Protein AF-A0AAV4EMF7-F1 (afdb_monomer)

Foldseek 3Di:
DLVVADAQGKDKDKDFPCCCPPPPCNPVHVVVVVVVCVVVVQKDWPDWDWAACPDDGTIMIITMIGGD

Secondary structure (DSSP, 8-state):
-TTTSPTT-EEEEEEETTHHHH-TTTTTTHHHHHHHHHHTTSEEEEEEEEEEEEETTEEEEEEEEEE-

pLDDT: mean 96.41, std 2.33, range [82.06, 98.31]

Structure (mmCIF, N/CA/C/O backbone):
data_AF-A0AAV4EMF7-F1
#
_entry.id   AF-A0AAV4EMF7-F1
#
loop_
_atom_site.group_PDB
_atom_site.id
_atom_site.type_symbol
_atom_site.label_atom_id
_atom_site.label_alt_id
_atom_site.label_comp_id
_atom_site.label_asym_id
_atom_site.label_entity_id
_atom_site.label_seq_id
_atom_site.pdbx_PDB_ins_code
_atom_site.Cartn_x
_atom_site.Cartn_y
_atom_site.Cartn_z
_atom_site.occupancy
_atom_site.B_iso_or_equiv
_atom_site.auth_seq_id
_atom_site.auth_comp_id
_atom_site.auth_asym_id
_atom_site.auth_atom_id
_atom_site.pdbx_PDB_model_num
ATOM 1 N N . MET A 1 1 ? 0.020 -8.765 8.575 1.00 82.06 1 MET A N 1
ATOM 2 C CA . MET A 1 1 ? 0.408 -7.472 9.184 1.00 82.06 1 MET A CA 1
ATOM 3 C C . MET A 1 1 ? -0.675 -6.918 10.103 1.00 82.06 1 MET A C 1
ATOM 5 O O . MET A 1 1 ? -0.373 -6.684 11.262 1.00 82.06 1 MET A O 1
ATOM 9 N N . ILE A 1 2 ? -1.935 -6.815 9.662 1.00 89.19 2 ILE A N 1
ATOM 10 C CA . ILE A 1 2 ? -3.026 -6.251 10.485 1.00 89.19 2 ILE A CA 1
ATOM 11 C C . ILE A 1 2 ? -3.255 -6.933 11.847 1.00 89.19 2 ILE A C 1
ATOM 13 O O . ILE A 1 2 ? -3.581 -6.272 12.816 1.00 89.19 2 ILE A O 1
ATOM 17 N N . ARG A 1 3 ? -3.021 -8.248 11.955 1.00 92.69 3 ARG A N 1
ATOM 18 C CA . ARG A 1 3 ? -3.140 -8.994 13.227 1.00 92.69 3 ARG A CA 1
ATOM 19 C C . ARG A 1 3 ? -1.983 -8.758 14.211 1.00 92.69 3 ARG A C 1
ATOM 21 O O . ARG A 1 3 ? -2.031 -9.269 15.320 1.00 92.69 3 ARG A O 1
ATOM 28 N N . ILE A 1 4 ? -0.919 -8.087 13.771 1.00 95.75 4 ILE A N 1
ATOM 29 C CA . ILE A 1 4 ? 0.328 -7.904 14.531 1.00 95.75 4 ILE A CA 1
ATOM 30 C C . ILE A 1 4 ? 0.458 -6.449 14.992 1.00 95.75 4 ILE A C 1
ATOM 32 O O . ILE A 1 4 ? 0.894 -6.185 16.109 1.00 95.75 4 ILE A O 1
ATOM 36 N N . VAL A 1 5 ? 0.082 -5.500 14.133 1.00 97.00 5 VAL A N 1
ATOM 37 C CA . VAL A 1 5 ? 0.140 -4.068 14.437 1.00 97.00 5 VAL A CA 1
ATOM 38 C C . VAL A 1 5 ? -1.043 -3.687 15.330 1.00 97.00 5 VAL A C 1
ATOM 40 O O . VAL A 1 5 ? -2.180 -4.058 15.055 1.00 97.00 5 VAL A O 1
ATOM 43 N N . LYS A 1 6 ? -0.766 -2.962 16.419 1.00 97.19 6 LYS A N 1
ATOM 44 C CA . LYS A 1 6 ? -1.794 -2.490 17.358 1.00 97.19 6 LYS A CA 1
ATOM 45 C C . LYS A 1 6 ? -2.688 -1.416 16.709 1.00 97.19 6 LYS A C 1
ATOM 47 O O . LYS A 1 6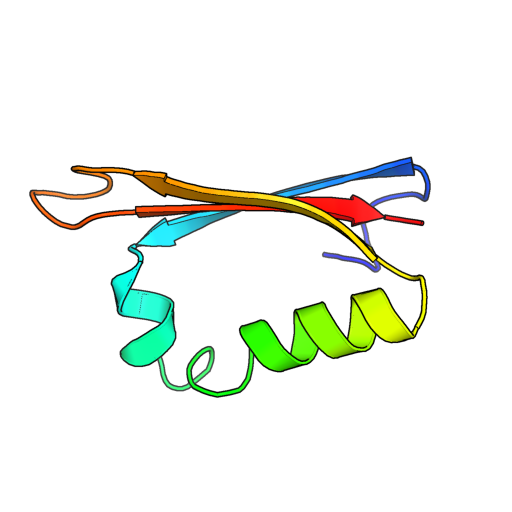 ? -2.194 -0.698 15.838 1.00 97.19 6 LYS A O 1
ATOM 52 N N . PRO A 1 7 ? -3.942 -1.242 17.170 1.00 97.06 7 PRO A N 1
ATOM 53 C CA . PRO A 1 7 ? -4.786 -0.117 16.762 1.00 97.06 7 PRO A CA 1
ATOM 54 C C . PRO A 1 7 ? -4.066 1.228 16.922 1.00 97.06 7 PRO A C 1
ATOM 56 O O . PRO A 1 7 ? -3.346 1.447 17.898 1.00 97.06 7 PRO A O 1
ATOM 59 N N . GLY A 1 8 ? -4.218 2.107 15.934 1.00 97.31 8 GLY A N 1
ATOM 60 C CA . GLY A 1 8 ? -3.493 3.372 15.804 1.00 97.31 8 GLY A CA 1
ATOM 61 C C . GLY A 1 8 ? -2.070 3.256 15.242 1.00 97.31 8 GLY A C 1
ATOM 62 O O . GLY A 1 8 ? -1.474 4.280 14.909 1.00 97.31 8 GLY A O 1
ATOM 63 N N . GLY A 1 9 ? -1.520 2.044 15.124 1.00 97.94 9 GLY A N 1
ATOM 64 C CA . GLY A 1 9 ? -0.215 1.788 14.517 1.00 97.94 9 GLY A CA 1
ATOM 65 C C . GLY A 1 9 ? -0.244 1.843 12.988 1.00 97.94 9 GLY A C 1
ATOM 66 O O . GLY A 1 9 ? -1.305 1.810 12.369 1.00 97.94 9 GLY A O 1
ATOM 67 N N . TYR A 1 10 ? 0.940 1.892 12.376 1.00 97.94 10 TYR A N 1
ATOM 68 C CA . TYR A 1 10 ? 1.094 2.021 10.926 1.00 97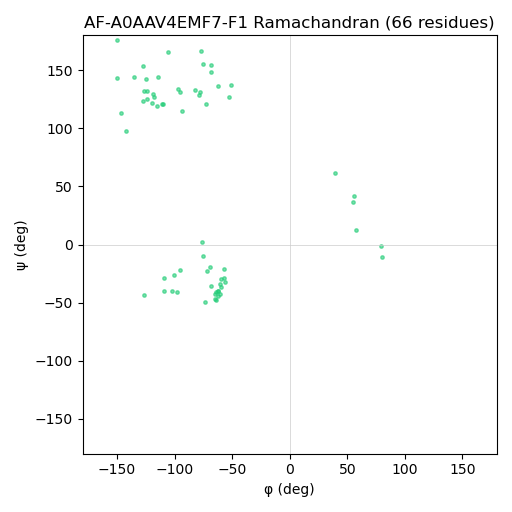.94 10 TYR A CA 1
ATOM 69 C C . TYR A 1 10 ? 1.731 0.775 10.309 1.00 97.94 10 TYR A C 1
ATOM 71 O O . TYR A 1 10 ? 2.618 0.148 10.890 1.00 97.94 10 TYR A O 1
ATOM 79 N N . ILE A 1 11 ? 1.274 0.438 9.108 1.00 97.44 11 ILE A N 1
ATOM 80 C CA . ILE A 1 11 ? 1.849 -0.564 8.217 1.00 97.44 11 ILE A CA 1
ATOM 81 C C . ILE A 1 11 ? 2.432 0.193 7.028 1.00 97.44 11 ILE A C 1
ATOM 83 O O . ILE A 1 11 ? 1.697 0.878 6.322 1.00 97.44 11 ILE A O 1
ATOM 8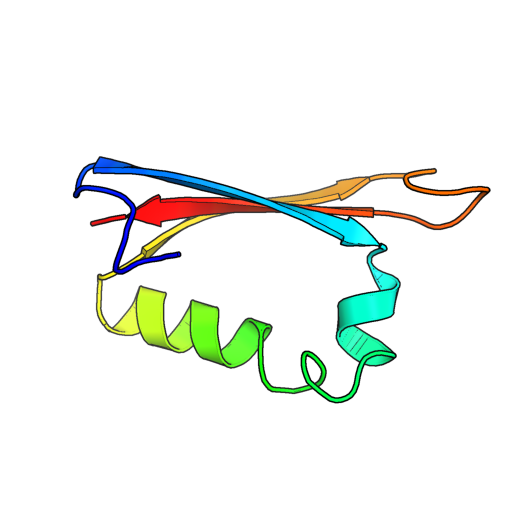7 N N . LEU A 1 12 ? 3.735 0.045 6.799 1.00 96.81 12 LEU A N 1
ATOM 88 C CA . LEU A 1 12 ? 4.428 0.592 5.636 1.00 96.81 12 LEU A CA 1
ATOM 89 C C . LEU A 1 12 ? 4.953 -0.571 4.800 1.00 96.81 12 LEU A C 1
ATOM 91 O O . LEU A 1 12 ? 5.739 -1.385 5.286 1.00 96.81 12 LEU A O 1
ATOM 95 N N . ASN A 1 13 ? 4.498 -0.660 3.555 1.00 94.94 13 ASN A N 1
ATOM 96 C CA . ASN A 1 13 ? 4.977 -1.638 2.592 1.00 94.94 13 ASN A CA 1
ATOM 97 C C . ASN A 1 13 ? 5.603 -0.911 1.400 1.00 94.94 13 ASN A C 1
ATOM 99 O O . ASN A 1 13 ? 4.992 -0.003 0.837 1.00 94.94 13 ASN A O 1
ATOM 103 N N . CYS A 1 14 ? 6.817 -1.321 1.042 1.00 95.88 14 CYS A N 1
ATOM 104 C CA . CYS A 1 14 ? 7.487 -0.874 -0.166 1.00 95.88 14 CYS A CA 1
ATOM 105 C C . CYS A 1 14 ? 7.922 -2.091 -0.969 1.00 95.88 14 CYS A C 1
ATOM 107 O O . CYS A 1 14 ? 8.547 -3.002 -0.423 1.00 95.88 14 CYS A O 1
ATOM 109 N N . MET A 1 15 ? 7.626 -2.081 -2.259 1.00 96.75 15 MET A N 1
ATOM 110 C CA . MET A 1 15 ? 8.068 -3.105 -3.198 1.00 96.75 15 MET A CA 1
ATOM 111 C C . MET A 1 15 ? 8.224 -2.496 -4.589 1.00 96.75 15 MET A C 1
ATOM 113 O O . MET A 1 15 ? 7.910 -1.322 -4.788 1.00 96.75 15 MET A O 1
ATOM 117 N N . ARG A 1 16 ? 8.703 -3.285 -5.553 1.00 97.56 16 ARG A N 1
ATOM 118 C CA . ARG A 1 16 ? 8.643 -2.898 -6.966 1.00 97.56 16 ARG A CA 1
ATOM 119 C C . ARG A 1 16 ? 7.186 -2.763 -7.380 1.00 97.56 16 ARG A C 1
ATOM 121 O O . ARG A 1 16 ? 6.377 -3.617 -7.025 1.00 97.56 16 ARG A O 1
ATOM 128 N N . GLU A 1 17 ? 6.868 -1.711 -8.115 1.00 97.38 17 GLU A N 1
ATOM 129 C CA . GLU A 1 17 ? 5.503 -1.441 -8.565 1.00 97.38 17 GLU A CA 1
ATOM 130 C C . GLU A 1 17 ? 4.981 -2.592 -9.441 1.00 97.38 17 GLU A C 1
ATOM 132 O O . GLU A 1 17 ? 3.910 -3.133 -9.163 1.00 97.38 17 GLU A O 1
ATOM 137 N N . GLU A 1 18 ? 5.828 -3.103 -10.344 1.00 97.19 18 GLU A N 1
ATOM 138 C CA . GLU A 1 18 ? 5.510 -4.207 -11.260 1.00 97.19 18 GLU A CA 1
ATOM 139 C C . GLU A 1 18 ? 5.061 -5.498 -10.554 1.00 97.19 18 GLU A C 1
ATOM 141 O O . GLU A 1 18 ? 4.420 -6.358 -11.162 1.00 97.19 18 GLU A O 1
ATOM 146 N N . PHE A 1 19 ? 5.394 -5.683 -9.271 1.00 97.06 19 PHE A N 1
ATOM 147 C CA . PHE A 1 19 ? 4.985 -6.868 -8.515 1.00 97.06 19 PHE A CA 1
ATOM 148 C C . PHE A 1 19 ? 3.487 -6.899 -8.234 1.00 97.06 19 PHE A C 1
ATOM 150 O O . PHE A 1 19 ? 2.960 -7.984 -7.999 1.00 97.06 19 PHE A O 1
ATOM 157 N N . LEU A 1 20 ? 2.787 -5.762 -8.309 1.00 96.06 20 LEU A N 1
ATOM 158 C CA . LEU A 1 20 ? 1.325 -5.764 -8.275 1.00 96.06 20 LEU A CA 1
ATOM 159 C C . LEU A 1 20 ? 0.728 -6.575 -9.429 1.00 96.06 20 LEU A C 1
ATOM 161 O O . LEU A 1 20 ? -0.316 -7.185 -9.242 1.00 96.06 20 LEU A O 1
ATOM 165 N N . GLU A 1 21 ? 1.416 -6.641 -10.570 1.00 96.19 21 GLU A N 1
ATOM 166 C CA . GLU A 1 21 ? 0.916 -7.286 -11.787 1.00 96.19 21 GLU A CA 1
ATOM 167 C C . GLU A 1 21 ? 1.635 -8.594 -12.135 1.00 96.19 21 GLU A C 1
ATOM 169 O O . GLU A 1 21 ? 1.058 -9.483 -12.764 1.00 96.19 21 GLU A O 1
ATOM 174 N N . SER A 1 22 ? 2.907 -8.722 -11.755 1.00 96.62 22 SER A N 1
ATOM 175 C CA . SER A 1 22 ? 3.767 -9.844 -12.159 1.00 96.62 22 SER A CA 1
ATOM 176 C C . SER A 1 22 ? 3.818 -10.990 -11.150 1.00 96.62 22 SER A C 1
ATOM 178 O O . SER A 1 22 ? 4.124 -12.117 -11.540 1.00 96.62 22 SER A O 1
ATOM 180 N N . VAL A 1 23 ? 3.504 -10.741 -9.873 1.00 97.19 23 VAL A N 1
ATOM 181 C CA . VAL A 1 23 ? 3.501 -11.775 -8.827 1.00 97.19 23 VAL A CA 1
ATOM 182 C C . VAL A 1 23 ? 2.084 -12.346 -8.690 1.00 97.19 23 VAL A C 1
ATOM 184 O O . VAL A 1 23 ? 1.182 -11.613 -8.269 1.00 97.19 23 VAL A O 1
ATOM 187 N N . PRO A 1 24 ? 1.850 -13.638 -9.001 1.00 96.75 24 PRO A N 1
ATOM 188 C CA . PRO A 1 24 ? 0.510 -14.238 -8.986 1.00 96.75 24 PRO A CA 1
ATOM 189 C C . PRO A 1 24 ? -0.222 -14.135 -7.641 1.00 96.75 24 PRO A C 1
ATOM 191 O O . PRO A 1 24 ? -1.449 -14.105 -7.583 1.00 96.75 24 PRO A O 1
ATOM 194 N N . GLU A 1 25 ? 0.514 -14.089 -6.533 1.00 95.25 25 GLU A N 1
ATOM 195 C CA . GLU A 1 25 ? -0.044 -13.943 -5.193 1.00 95.25 25 GLU A CA 1
ATOM 196 C C . GLU A 1 25 ? -0.586 -12.536 -4.917 1.00 95.25 25 GLU A C 1
ATOM 198 O O . GLU A 1 25 ? -1.423 -12.379 -4.024 1.00 95.25 25 GLU A O 1
ATOM 203 N N . TYR A 1 26 ? -0.115 -11.527 -5.654 1.00 95.56 26 TYR A N 1
ATOM 204 C CA . TYR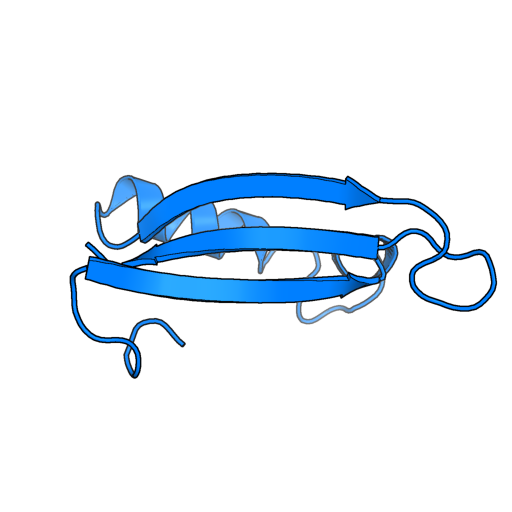 A 1 26 ? -0.499 -10.125 -5.476 1.00 95.56 26 TYR A CA 1
ATOM 205 C C . TYR A 1 26 ? -1.493 -9.665 -6.528 1.00 95.56 26 TYR A C 1
ATOM 207 O O . TYR A 1 26 ? -2.455 -8.972 -6.176 1.00 95.56 26 TYR A O 1
ATOM 215 N N . LYS A 1 27 ? -1.292 -10.096 -7.775 1.00 96.62 27 LYS A N 1
ATOM 216 C CA . LYS A 1 27 ? -2.152 -9.753 -8.899 1.00 96.62 27 LYS A CA 1
ATOM 217 C C . LYS A 1 27 ? -3.608 -10.066 -8.591 1.00 96.62 27 LYS A C 1
ATOM 219 O O . LYS A 1 27 ? -3.926 -11.167 -8.150 1.00 96.62 27 LYS A O 1
ATOM 224 N N . ASP A 1 28 ? -4.471 -9.069 -8.770 1.00 95.62 28 ASP A N 1
ATOM 225 C CA . ASP A 1 28 ? -5.918 -9.141 -8.529 1.00 95.62 28 ASP A CA 1
ATOM 226 C C . ASP A 1 28 ? -6.322 -9.554 -7.094 1.00 95.62 28 ASP A C 1
ATOM 228 O O . ASP A 1 28 ? -7.484 -9.861 -6.824 1.00 95.62 28 ASP A O 1
ATOM 232 N N . ARG A 1 29 ? -5.377 -9.569 -6.141 1.00 96.00 29 ARG A N 1
ATOM 233 C CA . ARG A 1 29 ? -5.595 -10.065 -4.769 1.00 96.00 29 ARG A CA 1
ATOM 234 C C . ARG A 1 29 ? -5.195 -9.063 -3.700 1.00 96.00 29 ARG A C 1
ATOM 236 O O . ARG A 1 29 ? -5.930 -8.887 -2.731 1.00 96.00 29 ARG A O 1
ATOM 243 N N . LEU A 1 30 ? -4.047 -8.406 -3.855 1.00 94.81 30 LEU A N 1
ATOM 244 C CA . LEU A 1 30 ? -3.482 -7.542 -2.821 1.00 94.81 30 LEU A CA 1
ATOM 245 C C . LEU A 1 30 ? -4.245 -6.218 -2.690 1.00 94.81 30 LEU A C 1
ATOM 247 O O . LEU A 1 30 ? -4.644 -5.855 -1.585 1.00 94.81 30 LEU A O 1
ATOM 251 N N . VAL A 1 31 ? -4.489 -5.524 -3.807 1.00 94.75 31 VAL A N 1
ATOM 252 C CA . VAL A 1 31 ? -5.241 -4.256 -3.803 1.00 94.75 31 VAL A CA 1
ATOM 253 C C . VAL A 1 31 ? -6.687 -4.469 -3.336 1.00 94.75 31 VAL A C 1
ATOM 255 O O . VAL A 1 31 ? -7.086 -3.789 -2.387 1.00 94.75 31 VAL A O 1
ATOM 258 N N . PRO A 1 32 ? -7.439 -5.468 -3.854 1.00 96.69 32 PRO A N 1
ATOM 259 C CA . PRO A 1 32 ? -8.793 -5.736 -3.367 1.00 96.69 32 PRO A CA 1
ATOM 260 C C . PRO A 1 32 ? -8.850 -6.100 -1.879 1.00 96.69 32 PRO A C 1
ATOM 262 O O . PRO A 1 32 ? -9.801 -5.735 -1.188 1.00 96.69 32 PRO A O 1
ATOM 265 N N . LEU A 1 33 ? -7.829 -6.789 -1.352 1.00 95.69 33 LEU A N 1
ATOM 266 C CA . LEU A 1 33 ? -7.730 -7.070 0.081 1.00 95.69 33 LEU A CA 1
ATOM 267 C C . LEU A 1 33 ? -7.623 -5.778 0.902 1.00 95.69 33 LEU A C 1
ATOM 269 O O . LEU A 1 33 ? -8.278 -5.662 1.936 1.00 95.69 33 LEU A O 1
ATOM 273 N N . PHE A 1 34 ? -6.808 -4.810 0.476 1.00 95.50 34 PHE A N 1
ATOM 274 C CA . PHE A 1 34 ? -6.706 -3.530 1.179 1.00 95.50 34 PHE A CA 1
ATOM 275 C C . PHE A 1 34 ? -8.016 -2.742 1.119 1.00 95.50 34 PHE A C 1
ATOM 277 O O . PHE A 1 34 ? -8.467 -2.253 2.152 1.00 95.50 34 PHE A O 1
ATOM 284 N N . GLU A 1 35 ? -8.677 -2.701 -0.038 1.00 96.50 35 GLU A N 1
ATOM 285 C CA . GLU A 1 35 ? -9.977 -2.037 -0.200 1.00 96.50 35 GLU A CA 1
ATOM 286 C C . GLU A 1 35 ? -11.076 -2.668 0.666 1.00 96.50 35 GLU A C 1
ATOM 288 O O . GLU A 1 35 ? -11.881 -1.962 1.277 1.00 96.50 35 GLU A O 1
ATOM 293 N N . ASP A 1 36 ? -11.106 -3.999 0.771 1.00 98.00 36 ASP A N 1
ATOM 294 C CA . ASP A 1 36 ? -12.026 -4.704 1.664 1.00 98.00 36 ASP A CA 1
ATOM 295 C C . ASP A 1 36 ? -11.753 -4.379 3.142 1.00 98.00 36 ASP A C 1
ATOM 297 O O . ASP A 1 36 ? -12.685 -4.129 3.910 1.00 98.00 36 ASP A O 1
ATOM 301 N N . LEU A 1 37 ? -10.483 -4.308 3.546 1.00 97.12 37 LEU A N 1
ATOM 302 C CA . LEU A 1 37 ? -10.100 -3.944 4.912 1.00 97.12 37 LEU A CA 1
ATOM 303 C C . LEU A 1 37 ? -10.413 -2.478 5.246 1.00 97.12 37 LEU A C 1
ATOM 305 O O . LEU A 1 37 ? -10.812 -2.191 6.379 1.00 97.1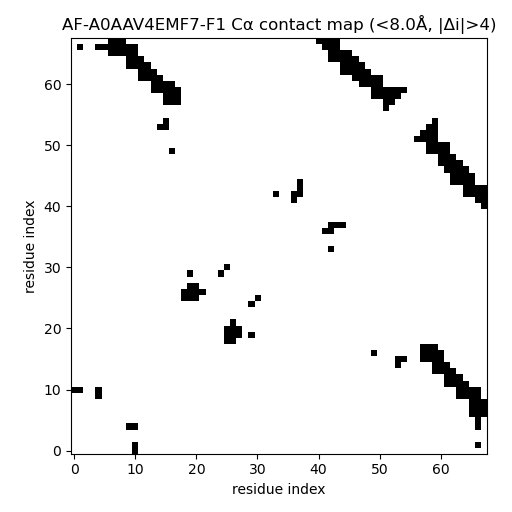2 37 LEU A O 1
ATOM 309 N N . GLU A 1 38 ? -10.276 -1.567 4.283 1.00 96.62 38 GLU A N 1
ATOM 310 C CA . GLU A 1 38 ? -10.712 -0.173 4.409 1.00 96.62 38 GLU A CA 1
ATOM 311 C C . GLU A 1 38 ? -12.237 -0.083 4.558 1.00 96.62 38 GLU A C 1
ATOM 313 O O . GLU A 1 38 ? -12.735 0.547 5.493 1.00 96.62 38 GLU A O 1
ATOM 318 N N . ARG A 1 39 ? -12.997 -0.800 3.717 1.00 97.81 39 ARG A N 1
ATOM 319 C CA . ARG A 1 39 ? -14.466 -0.870 3.807 1.00 97.81 39 ARG A CA 1
ATOM 320 C C . ARG A 1 39 ? -14.942 -1.422 5.152 1.00 97.81 39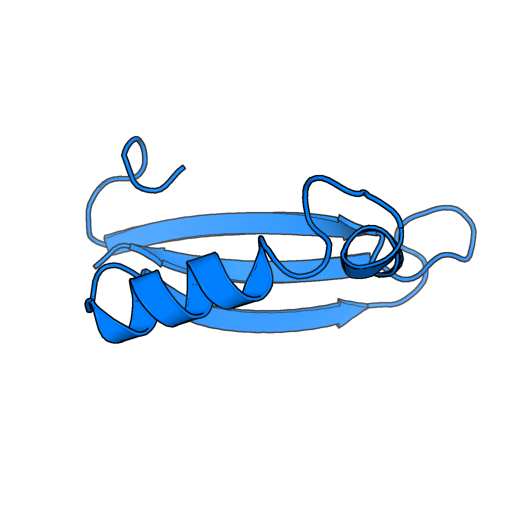 ARG A C 1
ATOM 322 O O . ARG A 1 39 ? -15.939 -0.952 5.695 1.00 97.81 39 ARG A O 1
ATOM 329 N N . GLN A 1 40 ? -14.225 -2.394 5.712 1.00 97.69 40 GLN A N 1
ATOM 330 C CA . GLN A 1 40 ? -14.492 -2.943 7.045 1.00 97.69 40 GLN A CA 1
ATOM 331 C C . GLN A 1 40 ? -14.027 -2.032 8.192 1.00 97.69 40 GLN A C 1
ATOM 333 O O . GLN A 1 40 ? -14.160 -2.419 9.353 1.00 97.69 40 GLN A O 1
ATOM 338 N N . ARG A 1 41 ? -13.476 -0.847 7.895 1.00 97.38 41 ARG A N 1
ATOM 339 C CA . ARG A 1 41 ? -12.898 0.090 8.870 1.00 97.38 41 ARG A CA 1
ATOM 340 C C . ARG A 1 41 ? -11.824 -0.547 9.753 1.00 97.38 41 ARG A C 1
ATOM 342 O O . ARG A 1 41 ? -11.738 -0.242 10.936 1.00 97.38 41 ARG A O 1
ATOM 349 N N . LYS A 1 42 ? -11.018 -1.441 9.178 1.00 97.56 42 LYS A N 1
ATOM 350 C CA . LYS A 1 42 ? -9.865 -2.059 9.850 1.00 97.56 42 LYS A CA 1
ATOM 351 C C . LYS A 1 42 ? -8.545 -1.403 9.452 1.00 97.56 42 LYS A C 1
ATOM 353 O O . LYS A 1 42 ? -7.581 -1.452 10.212 1.00 97.56 42 LYS A O 1
ATOM 358 N N . LEU A 1 43 ? -8.501 -0.811 8.261 1.00 97.38 43 LEU A N 1
ATOM 359 C CA . LEU A 1 43 ? -7.392 0.000 7.775 1.00 97.38 43 LEU A CA 1
ATOM 360 C C . LEU A 1 43 ? -7.902 1.357 7.292 1.00 97.38 43 LEU A C 1
ATOM 362 O O . LEU A 1 43 ? -9.040 1.488 6.853 1.00 97.38 43 LEU A O 1
ATOM 366 N N . GLU A 1 44 ? -7.024 2.345 7.342 1.00 97.81 44 GLU A N 1
ATOM 367 C CA . GLU A 1 44 ? -7.173 3.645 6.699 1.00 97.81 44 GLU A CA 1
ATOM 368 C C . GLU A 1 44 ? -5.955 3.858 5.796 1.00 97.81 44 GLU A C 1
ATOM 370 O O . GLU A 1 44 ? -4.814 3.743 6.257 1.00 97.81 44 GLU A O 1
ATOM 375 N N . ARG A 1 45 ? -6.177 4.134 4.507 1.00 97.50 45 ARG A N 1
ATOM 376 C CA . ARG A 1 45 ? -5.093 4.456 3.574 1.00 97.50 45 ARG A CA 1
ATOM 377 C C . ARG A 1 45 ? -4.562 5.846 3.866 1.00 97.50 45 ARG A C 1
ATOM 379 O O . ARG A 1 45 ? -5.291 6.826 3.771 1.00 97.50 45 ARG A O 1
ATOM 386 N N . ILE A 1 46 ? -3.278 5.911 4.180 1.00 98.19 46 ILE A N 1
ATOM 387 C CA . ILE A 1 46 ? -2.568 7.163 4.440 1.00 98.19 46 ILE A CA 1
ATOM 388 C C . ILE A 1 46 ? -1.815 7.601 3.192 1.00 98.19 46 ILE A C 1
ATOM 390 O O . ILE A 1 46 ? -1.809 8.780 2.855 1.00 98.19 46 ILE A O 1
ATOM 394 N N . GLU A 1 47 ? -1.190 6.654 2.492 1.00 97.25 47 GLU A N 1
ATOM 395 C CA . GLU A 1 47 ? -0.387 6.966 1.318 1.00 97.25 47 GLU A CA 1
ATOM 396 C C . GLU A 1 47 ? -0.393 5.823 0.302 1.00 97.25 47 GLU A C 1
ATOM 398 O O . GLU A 1 47 ? -0.350 4.646 0.670 1.00 97.25 47 GLU A O 1
ATOM 403 N N . TRP A 1 48 ? -0.404 6.196 -0.978 1.00 96.94 48 TRP A N 1
ATOM 404 C CA . TRP A 1 48 ? -0.185 5.313 -2.117 1.00 96.94 48 TRP A CA 1
ATOM 405 C C . TRP A 1 48 ? 0.629 6.062 -3.173 1.00 96.94 48 TRP A C 1
ATOM 407 O O . TRP A 1 48 ? 0.081 6.850 -3.943 1.00 96.94 48 TRP A O 1
ATOM 417 N N . THR A 1 49 ? 1.941 5.846 -3.184 1.00 97.94 49 THR A N 1
ATOM 418 C CA . THR A 1 49 ? 2.868 6.633 -4.007 1.00 97.94 49 THR A CA 1
ATOM 419 C C . THR A 1 49 ? 3.744 5.718 -4.843 1.00 97.94 49 THR A C 1
ATOM 421 O O . THR A 1 49 ? 4.477 4.894 -4.295 1.00 97.94 49 THR A O 1
ATOM 424 N N . ILE A 1 50 ? 3.716 5.908 -6.161 1.00 97.94 50 ILE A N 1
ATOM 425 C CA . ILE A 1 50 ? 4.717 5.347 -7.073 1.00 97.94 50 ILE A CA 1
ATOM 426 C C . ILE A 1 50 ? 5.932 6.276 -7.061 1.00 97.94 50 ILE A C 1
ATOM 428 O O . ILE A 1 50 ? 5.783 7.498 -7.129 1.00 97.94 50 ILE A O 1
ATOM 432 N N . TYR A 1 51 ? 7.128 5.713 -6.926 1.00 97.25 51 TYR A N 1
ATOM 433 C CA . TYR A 1 51 ? 8.373 6.471 -6.864 1.00 97.25 51 TYR A CA 1
ATOM 434 C C . TYR A 1 51 ? 9.459 5.839 -7.737 1.00 97.25 51 TYR A C 1
ATOM 436 O O . TYR A 1 51 ? 9.543 4.613 -7.816 1.00 97.25 51 TYR A O 1
ATOM 444 N N . PRO A 1 52 ? 10.315 6.651 -8.378 1.00 97.62 52 PRO A N 1
ATOM 445 C CA . PRO A 1 52 ? 11.229 6.138 -9.383 1.00 97.62 52 PRO A CA 1
ATOM 446 C C . PRO A 1 52 ? 12.407 5.372 -8.779 1.00 97.62 52 PRO A C 1
ATOM 448 O O . PRO A 1 52 ? 12.843 5.660 -7.662 1.00 97.62 52 PRO A O 1
ATOM 451 N N . ASN A 1 53 ? 12.984 4.462 -9.569 1.00 95.44 53 ASN A N 1
ATOM 452 C CA . ASN A 1 53 ? 14.270 3.805 -9.287 1.00 95.44 53 ASN A CA 1
ATOM 453 C C . ASN A 1 53 ? 14.346 3.072 -7.932 1.00 95.44 53 ASN A C 1
ATOM 455 O O . ASN A 1 53 ? 15.369 3.114 -7.247 1.00 95.44 53 ASN A O 1
ATOM 459 N N . HIS A 1 54 ? 13.288 2.361 -7.549 1.00 96.38 54 HIS A N 1
ATOM 460 C CA . HIS A 1 54 ? 13.296 1.490 -6.372 1.00 96.38 54 HIS A CA 1
ATOM 461 C C . HIS A 1 54 ? 14.313 0.353 -6.495 1.00 96.38 54 HIS A C 1
ATOM 463 O O . HIS A 1 54 ? 14.989 0.013 -5.524 1.00 96.38 54 HIS A O 1
ATOM 469 N N . PHE A 1 55 ? 14.432 -0.235 -7.688 1.00 93.88 55 PHE A N 1
ATOM 470 C CA . PHE A 1 55 ? 15.430 -1.259 -7.976 1.00 93.88 55 PHE A CA 1
ATOM 471 C C . PHE A 1 55 ? 15.903 -1.161 -9.423 1.00 93.88 55 PHE A C 1
ATOM 473 O O . PHE A 1 55 ? 15.132 -1.462 -10.318 1.00 93.88 55 PHE A O 1
ATOM 480 N N . VAL A 1 56 ? 17.169 -0.797 -9.654 1.00 93.25 56 VAL A N 1
ATOM 481 C CA . VAL A 1 56 ? 17.843 -0.842 -10.974 1.00 93.25 56 VAL A CA 1
ATOM 482 C C . VAL A 1 56 ? 16.925 -0.418 -12.138 1.00 93.25 56 VAL A C 1
ATOM 484 O O . VAL A 1 56 ? 16.613 -1.210 -13.021 1.00 93.25 56 VAL A O 1
ATOM 487 N N . GLY A 1 57 ? 16.443 0.828 -12.114 1.00 93.94 57 GLY A N 1
ATOM 488 C CA . GLY A 1 57 ? 15.571 1.366 -13.168 1.00 93.94 57 GLY A CA 1
ATOM 489 C C . GLY A 1 57 ? 14.097 0.949 -13.097 1.00 93.94 57 GLY A C 1
ATOM 490 O O . GLY A 1 57 ? 13.315 1.397 -13.924 1.00 93.94 57 GLY A O 1
ATOM 491 N N . VAL A 1 58 ? 13.707 0.126 -12.122 1.00 95.69 58 VAL A N 1
ATOM 492 C CA . VAL A 1 58 ? 12.315 -0.259 -11.860 1.00 95.69 58 VAL A CA 1
ATOM 493 C C . VAL A 1 58 ? 11.725 0.644 -10.785 1.00 95.69 58 VAL A C 1
ATOM 495 O O . VAL A 1 58 ? 12.328 0.836 -9.720 1.00 95.69 58 VAL A O 1
ATOM 498 N N . ASP A 1 59 ?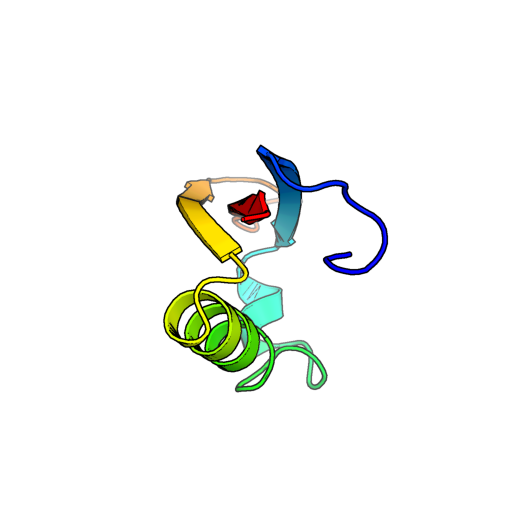 10.536 1.172 -11.057 1.00 98.31 59 ASP A N 1
ATOM 499 C CA . ASP A 1 59 ? 9.779 1.994 -10.122 1.00 98.31 59 ASP A CA 1
ATOM 500 C C . ASP A 1 59 ? 9.288 1.171 -8.929 1.00 98.31 59 ASP A C 1
ATOM 502 O O . ASP A 1 59 ? 9.042 -0.037 -8.992 1.00 98.31 59 ASP A O 1
ATOM 506 N N . GLY A 1 60 ? 9.190 1.837 -7.789 1.00 98.12 60 GLY A N 1
ATOM 507 C CA . GLY A 1 60 ? 8.643 1.275 -6.571 1.00 98.12 60 GLY A CA 1
ATOM 508 C C . GLY A 1 60 ? 7.272 1.819 -6.282 1.00 98.12 60 GLY A C 1
ATOM 509 O O . GLY A 1 60 ? 6.860 2.863 -6.782 1.00 98.12 60 GLY A O 1
ATOM 510 N N . ILE A 1 61 ? 6.608 1.135 -5.371 1.00 98.06 61 ILE A N 1
ATOM 511 C CA . ILE A 1 61 ? 5.382 1.594 -4.763 1.00 98.06 61 ILE A CA 1
ATOM 512 C C . ILE A 1 61 ? 5.545 1.620 -3.250 1.00 98.06 61 ILE A C 1
ATOM 514 O O . ILE A 1 61 ? 6.049 0.667 -2.657 1.00 98.06 61 ILE A O 1
ATOM 518 N N . ARG A 1 62 ? 5.144 2.730 -2.629 1.00 97.88 62 ARG A N 1
ATOM 519 C CA . ARG A 1 62 ? 5.051 2.907 -1.179 1.00 97.88 62 ARG A CA 1
ATOM 520 C C . ARG A 1 62 ? 3.583 2.979 -0.793 1.00 97.88 62 ARG A C 1
ATOM 522 O O . ARG A 1 62 ? 2.862 3.869 -1.238 1.00 97.88 62 ARG A O 1
ATOM 529 N N . MET A 1 63 ? 3.171 2.061 0.069 1.00 97.81 63 MET A N 1
ATOM 530 C CA . MET A 1 63 ? 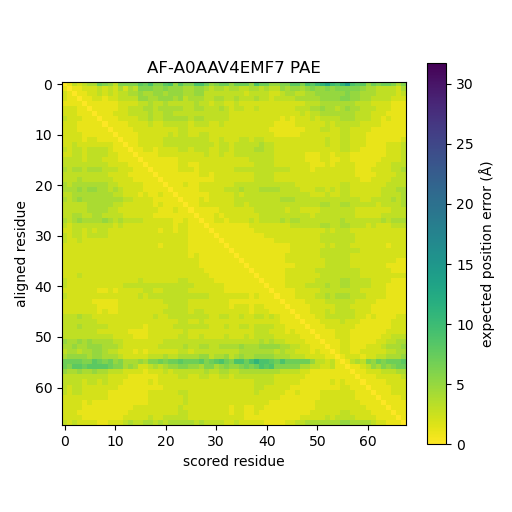1.818 1.973 0.602 1.00 97.81 63 MET A CA 1
ATOM 531 C C . MET A 1 63 ? 1.879 2.129 2.119 1.00 97.81 63 MET A C 1
ATOM 533 O O . MET A 1 63 ? 2.559 1.351 2.797 1.00 97.81 63 MET A O 1
ATOM 537 N N . ILE A 1 64 ? 1.183 3.131 2.655 1.00 97.88 64 ILE A N 1
ATOM 538 C CA . ILE A 1 64 ? 1.084 3.366 4.098 1.00 97.88 64 ILE A CA 1
ATOM 539 C C . ILE A 1 64 ? -0.374 3.243 4.514 1.00 97.88 64 ILE A C 1
ATOM 541 O O . ILE A 1 64 ? -1.245 3.935 3.987 1.00 97.88 64 ILE A O 1
ATOM 545 N N . PHE A 1 65 ? -0.618 2.396 5.508 1.00 98.06 65 PHE A N 1
ATOM 546 C CA . PHE A 1 65 ? -1.926 2.215 6.121 1.00 98.06 65 PHE A CA 1
ATOM 547 C C . PHE A 1 65 ? -1.839 2.425 7.625 1.00 98.06 65 PHE A C 1
ATOM 549 O O . PHE A 1 65 ? -0.880 1.990 8.262 1.00 98.06 65 PHE A O 1
ATOM 556 N N . LYS A 1 66 ? -2.867 3.031 8.208 1.00 98.06 66 LYS A N 1
ATOM 557 C CA . LYS A 1 66 ? -3.075 3.064 9.654 1.00 98.06 66 LYS A CA 1
ATOM 558 C C . LYS A 1 66 ? -4.058 1.964 10.040 1.00 98.06 66 LYS A C 1
ATOM 560 O O . LYS A 1 66 ? -5.085 1.796 9.388 1.00 98.06 66 LYS A O 1
ATOM 565 N N . VAL A 1 67 ? -3.739 1.200 11.079 1.00 97.94 67 VAL A N 1
ATOM 566 C CA . VAL A 1 67 ? -4.658 0.218 11.666 1.00 97.94 67 VAL A CA 1
ATOM 567 C C . VAL A 1 67 ? -5.657 0.957 12.543 1.00 97.94 67 VAL A C 1
ATOM 569 O O . VAL A 1 67 ? -5.252 1.765 13.383 1.00 97.94 67 VAL A O 1
ATOM 572 N N . LEU A 1 68 ? -6.942 0.690 12.331 1.00 96.31 68 LEU A N 1
ATOM 573 C CA . LEU A 1 68 ? -8.042 1.288 13.087 1.00 96.31 68 LEU A CA 1
ATOM 574 C C . LEU A 1 68 ? -8.427 0.437 14.302 1.00 96.31 68 LEU A C 1
ATOM 576 O O . LEU A 1 68 ? -8.301 -0.807 14.229 1.00 96.31 68 LEU A O 1
#

Nearest PDB structures (foldseek):
  2lqj-assembly1_A  TM=5.832E-01  e=1.374E+00  Mycobacterium tuberculosis
  4u9r-assembly1_A  TM=4.700E-01  e=3.275E+00  Cupriavidus metallidurans CH34
  7n5e-assembly1_F  TM=3.651E-01  e=1.873E+00  Dionaea muscipula
  1blx-assembly1_A  TM=4.508E-01  e=7.340E+00  Homo sapiens

Sequence (68 aa):
MIRIVKPGGYILNCMREEFLESVPEYKDRLVPLFEDLERQRKLERIEWTIYPNHFVGVDGIRMIFKVL

Solvent-accessible surface area (backbone atoms only — not comparable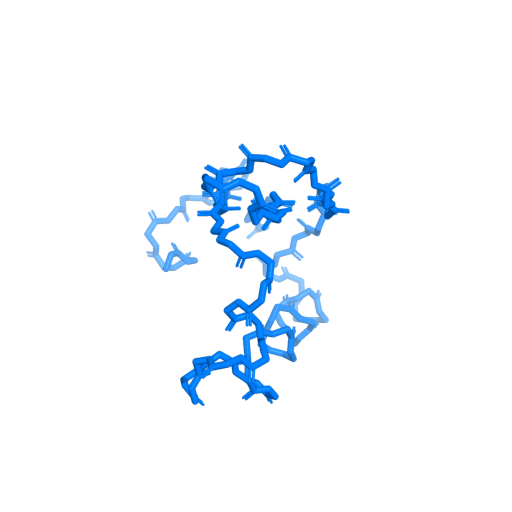 to full-atom values): 3855 Å² total; per-residue (Å²): 107,77,91,73,53,52,70,76,34,74,49,79,48,74,47,56,42,65,43,52,72,71,34,79,83,30,31,96,41,48,67,60,50,52,53,51,33,36,75,67,58,44,32,42,84,74,44,81,43,77,42,80,57,64,52,94,81,35,40,16,30,40,40,32,31,35,30,84

Organism: NCBI:txid1093978

Radius of gyration: 12.59 Å; Cα contacts (8 Å, |Δi|>4): 119; chains: 1; bounding box: 32×21×30 Å

Mean predicted aligned error: 2.35 Å